Protein AF-A0A941EJA8-F1 (afdb_monomer_lite)

Sequence (94 aa):
MTQELPDSGTAGDEGYCEVLQGAEGPVYFLHQGLLFIVHDLLGRWAEIGEVHWLVSASVGRFGEPAVYRLRCVLPEPDNGPAAWTVRRAAPGQF

Organism: NCBI:txid2828514

Radius of gyration: 13.87 Å; chains: 1; bounding box: 37×28×36 Å

pLDDT: mean 78.64, std 16.0, range [38.31, 93.19]

Foldseek 3Di:
DDPDDPPPADAPDKDWKDWDDDPPDWIWIADPNFIKTFPDFPDWDDDVQKIKTWTFIARPPPGDTFIKIKMWRHDDPVGDDITIMIGTHDVPND

Secondary structure (DSSP, 8-state):
----------TT-EEEEEEEE-TTS-EEEEETTEEEEEEEEEEEEEETTEEEEEEEEEETTTSPPEEEEEEEEPPPTTS-SPEEEEEEPPTT--

Structure (mmCIF, N/CA/C/O backbone):
data_AF-A0A941EJA8-F1
#
_entry.id   AF-A0A941EJA8-F1
#
loop_
_atom_site.group_PDB
_atom_site.id
_atom_site.type_symbol
_atom_site.label_atom_id
_atom_site.label_alt_id
_atom_site.label_comp_id
_atom_site.label_asym_id
_atom_site.label_entity_id
_atom_site.label_seq_id
_atom_site.pdbx_PDB_ins_code
_atom_site.Cartn_x
_atom_site.Cartn_y
_atom_site.Cartn_z
_atom_site.occupancy
_atom_site.B_iso_or_equiv
_atom_site.auth_seq_id
_atom_site.auth_comp_id
_atom_site.auth_asym_id
_atom_site.auth_atom_id
_atom_site.pdbx_PDB_model_num
ATOM 1 N N . MET A 1 1 ? -19.867 -14.404 17.333 1.00 38.72 1 MET A N 1
ATOM 2 C CA . MET A 1 1 ? -18.642 -14.813 16.619 1.00 38.72 1 MET A CA 1
ATOM 3 C C . MET A 1 1 ? -17.925 -13.521 16.281 1.00 38.72 1 MET A C 1
ATOM 5 O O . MET A 1 1 ? -18.351 -12.823 15.373 1.00 38.72 1 MET A O 1
ATOM 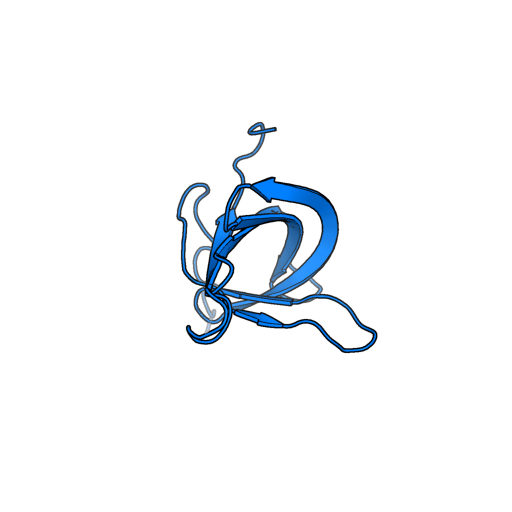9 N N . THR A 1 2 ? -16.995 -13.101 17.132 1.00 38.31 2 THR A N 1
ATOM 10 C CA . THR A 1 2 ? -16.318 -11.807 16.989 1.00 38.31 2 THR A CA 1
ATOM 11 C C . THR A 1 2 ? -15.089 -12.067 16.138 1.00 38.31 2 THR A C 1
ATOM 13 O O . THR A 1 2 ? -14.183 -12.759 16.583 1.00 38.31 2 THR A O 1
ATOM 16 N N . GLN A 1 3 ? -15.120 -11.638 14.879 1.00 41.69 3 GLN A N 1
ATOM 17 C CA . GLN A 1 3 ? -13.972 -11.754 13.989 1.00 41.69 3 GLN A CA 1
ATOM 18 C C . GLN A 1 3 ? -12.937 -10.728 14.454 1.00 41.69 3 GLN A C 1
ATOM 20 O O . GLN A 1 3 ? -13.126 -9.525 14.288 1.00 41.69 3 GLN A O 1
ATOM 25 N N . GLU A 1 4 ? -11.899 -11.212 15.126 1.00 39.88 4 GLU A N 1
ATOM 26 C CA . GLU A 1 4 ? -10.759 -10.421 15.574 1.00 39.88 4 GLU A CA 1
ATOM 27 C C . GLU A 1 4 ? -10.032 -9.935 14.314 1.00 39.88 4 GLU A C 1
ATOM 29 O O . GLU A 1 4 ? -9.540 -10.736 13.516 1.00 39.88 4 GLU A O 1
ATOM 34 N N . LEU A 1 5 ? -10.071 -8.624 14.061 1.00 52.41 5 LEU A N 1
ATOM 35 C CA . LEU A 1 5 ? -9.297 -8.016 12.983 1.00 52.41 5 LEU A CA 1
ATOM 36 C C . LEU A 1 5 ? -7.814 -8.316 13.253 1.00 52.41 5 LEU A C 1
ATOM 38 O O . LEU A 1 5 ? -7.381 -8.122 14.391 1.00 52.41 5 LEU A O 1
ATOM 42 N N . PRO A 1 6 ? -7.042 -8.789 12.259 1.00 44.84 6 PRO A N 1
ATOM 43 C CA . PRO A 1 6 ? -5.610 -8.984 12.439 1.00 44.84 6 PRO A CA 1
ATOM 44 C C . PRO A 1 6 ? -4.987 -7.669 12.913 1.00 44.84 6 PRO A C 1
ATOM 46 O O . PRO A 1 6 ? -5.319 -6.598 12.388 1.00 44.84 6 PRO A O 1
ATOM 49 N N . ASP A 1 7 ? -4.137 -7.773 13.940 1.00 48.22 7 ASP A N 1
ATOM 50 C CA . ASP A 1 7 ? -3.390 -6.663 14.531 1.00 48.22 7 ASP A CA 1
ATOM 51 C C . ASP A 1 7 ? -2.755 -5.876 13.386 1.00 48.22 7 ASP A C 1
ATOM 53 O O . ASP A 1 7 ? -1.893 -6.375 12.661 1.00 48.22 7 ASP A O 1
ATOM 57 N N . SER A 1 8 ? -3.325 -4.705 13.102 1.00 49.72 8 SER A N 1
ATOM 58 C CA . SER A 1 8 ? -3.049 -3.979 11.871 1.00 49.72 8 SER A CA 1
ATOM 59 C C . SER A 1 8 ? -1.677 -3.338 11.998 1.00 49.72 8 SER A C 1
ATOM 61 O O . SER A 1 8 ? -1.576 -2.181 12.392 1.00 49.72 8 SER A O 1
ATOM 63 N N . GLY A 1 9 ? -0.637 -4.116 11.694 1.00 50.69 9 GLY A N 1
ATOM 64 C CA . GLY A 1 9 ? 0.754 -3.705 11.563 1.00 50.69 9 GLY A CA 1
ATOM 65 C C . GLY A 1 9 ? 1.281 -2.945 12.775 1.00 50.69 9 GLY A C 1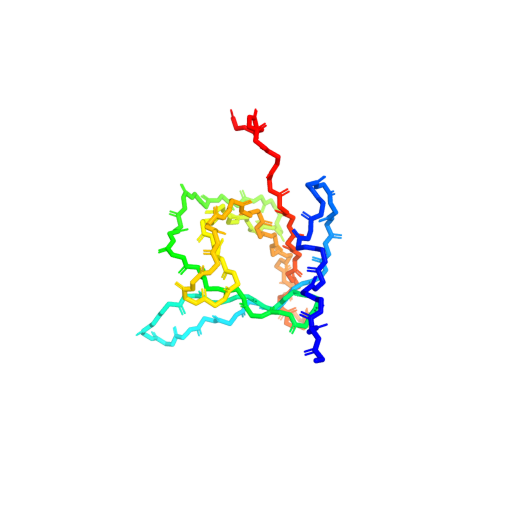
ATOM 66 O O . GLY A 1 9 ? 1.124 -1.721 12.880 1.00 50.69 9 GLY A O 1
ATOM 67 N N . THR A 1 10 ? 1.988 -3.649 13.654 1.00 54.41 10 THR A N 1
ATOM 68 C CA . THR A 1 10 ? 2.895 -3.017 14.614 1.00 54.41 10 THR A CA 1
ATOM 69 C C . THR A 1 10 ? 3.852 -2.110 13.829 1.00 54.41 10 THR A C 1
ATOM 71 O O . THR A 1 10 ? 4.398 -2.515 12.800 1.00 54.41 10 THR A O 1
ATOM 74 N N . ALA A 1 11 ? 4.008 -0.851 14.247 1.00 57.28 11 ALA A N 1
ATOM 75 C CA . ALA A 1 11 ? 4.904 0.083 13.571 1.00 57.28 11 ALA A CA 1
ATOM 76 C C . ALA A 1 11 ? 6.307 -0.538 13.439 1.00 57.28 11 ALA A C 1
ATOM 78 O O . ALA A 1 11 ? 6.904 -0.920 14.443 1.00 57.28 11 ALA A O 1
ATOM 79 N N . GLY A 1 12 ? 6.819 -0.637 12.209 1.00 60.03 12 GLY A N 1
ATOM 80 C CA . GLY A 1 12 ? 8.184 -1.100 11.945 1.00 60.03 12 GLY A CA 1
ATOM 81 C C . GLY A 1 12 ? 8.336 -2.357 11.087 1.00 60.03 12 GLY A C 1
ATOM 82 O O . GLY A 1 12 ? 9.437 -2.548 10.575 1.00 60.03 12 GLY A O 1
ATOM 83 N N . ASP A 1 13 ? 7.290 -3.155 10.853 1.00 69.62 13 ASP A N 1
ATOM 84 C CA . ASP A 1 13 ? 7.404 -4.321 9.960 1.00 69.62 13 ASP A CA 1
ATOM 85 C C . ASP A 1 13 ? 7.297 -3.885 8.485 1.00 69.62 13 ASP A C 1
ATOM 87 O O . ASP A 1 13 ? 6.330 -3.229 8.085 1.00 69.62 13 ASP A O 1
ATOM 91 N N . GLU A 1 14 ? 8.337 -4.160 7.689 1.00 84.88 14 GLU A N 1
ATOM 92 C CA . GLU A 1 14 ? 8.305 -3.980 6.233 1.00 84.88 14 GLU A CA 1
ATOM 93 C C . GLU A 1 14 ? 7.854 -5.294 5.595 1.00 84.88 14 GLU A C 1
ATOM 95 O O . GLU A 1 14 ? 8.479 -6.331 5.801 1.00 84.88 14 GLU A O 1
ATOM 100 N N . GLY A 1 15 ? 6.800 -5.246 4.782 1.00 87.56 15 GLY A N 1
ATOM 101 C CA . GLY A 1 15 ? 6.314 -6.425 4.075 1.00 87.56 15 GLY A CA 1
ATOM 102 C C . GLY A 1 15 ? 5.949 -6.136 2.631 1.00 87.56 15 GLY A C 1
ATOM 103 O O . GLY A 1 15 ? 5.779 -4.986 2.226 1.00 87.56 15 GLY A O 1
ATOM 104 N N . TYR A 1 16 ? 5.834 -7.202 1.844 1.00 90.50 16 TYR A N 1
ATOM 105 C CA . TYR A 1 16 ? 5.401 -7.104 0.455 1.00 90.50 16 TYR A CA 1
ATOM 106 C C . TYR A 1 16 ? 3.985 -6.519 0.368 1.00 90.50 16 TYR A C 1
ATOM 108 O O . TYR A 1 16 ? 3.127 -6.787 1.223 1.00 90.50 16 TYR A O 1
ATOM 116 N N . CYS A 1 17 ? 3.748 -5.717 -0.664 1.00 89.81 17 CYS A N 1
ATOM 117 C CA . CYS A 1 17 ? 2.418 -5.262 -1.023 1.00 89.81 17 CYS A CA 1
ATOM 118 C C . CYS A 1 17 ? 2.239 -5.200 -2.538 1.00 89.81 17 CYS A C 1
ATOM 120 O O . CYS A 1 17 ? 3.201 -5.140 -3.299 1.00 89.81 17 CYS A O 1
ATOM 122 N N . GLU A 1 18 ? 0.984 -5.179 -2.968 1.00 88.88 18 GLU A N 1
ATOM 123 C CA . GLU A 1 18 ? 0.620 -4.933 -4.361 1.00 88.88 18 GLU A CA 1
ATOM 124 C C . GLU A 1 18 ? -0.073 -3.579 -4.447 1.00 88.88 18 GLU A C 1
ATOM 126 O O . GLU A 1 18 ? -1.114 -3.381 -3.819 1.00 88.88 18 GLU A O 1
ATOM 131 N N . VAL A 1 19 ? 0.501 -2.638 -5.201 1.00 87.75 19 VAL A N 1
ATOM 132 C CA . VAL A 1 19 ? -0.113 -1.326 -5.441 1.00 87.75 19 VAL A CA 1
ATOM 133 C C . VAL A 1 19 ? -1.049 -1.425 -6.639 1.00 87.75 19 VAL A C 1
ATOM 135 O O . VAL A 1 19 ? -0.633 -1.738 -7.752 1.00 87.75 19 VAL A O 1
ATOM 138 N N . LEU A 1 20 ? -2.322 -1.128 -6.405 1.00 85.50 20 LEU A N 1
ATOM 139 C CA . LEU A 1 20 ? -3.375 -1.120 -7.409 1.00 85.50 20 LEU A CA 1
ATOM 140 C C . LEU A 1 20 ? -3.729 0.337 -7.711 1.00 85.50 20 LEU A C 1
ATOM 142 O O . LEU A 1 20 ? -4.335 1.027 -6.889 1.00 85.50 20 LEU A O 1
ATOM 146 N N . GLN A 1 21 ? -3.341 0.814 -8.890 1.00 81.19 21 GLN A N 1
ATOM 147 C CA . GLN A 1 21 ? -3.670 2.158 -9.354 1.00 81.19 21 GLN A CA 1
ATOM 148 C C . GLN A 1 21 ? -4.800 2.079 -10.385 1.00 81.19 21 GLN A C 1
ATOM 150 O O . GLN A 1 21 ? -4.641 1.480 -11.448 1.00 81.19 21 GLN A O 1
ATOM 155 N N . GLY A 1 22 ? -5.955 2.671 -10.069 1.00 63.53 22 GLY A N 1
ATOM 156 C CA . GLY A 1 22 ? -7.034 2.833 -11.043 1.00 63.53 22 GLY A CA 1
ATOM 157 C C . GLY A 1 22 ? -6.648 3.820 -12.151 1.00 63.53 22 GLY A C 1
ATOM 158 O O . GLY A 1 22 ? -5.867 4.740 -11.913 1.00 63.53 22 GLY A O 1
ATOM 159 N N . ALA A 1 23 ? -7.218 3.652 -13.350 1.00 61.88 23 ALA A N 1
ATOM 160 C CA . ALA A 1 23 ? -6.960 4.535 -14.495 1.00 61.88 23 ALA A CA 1
ATOM 161 C C . ALA A 1 23 ? -7.336 6.005 -14.216 1.00 61.88 23 ALA A C 1
ATOM 163 O O . ALA A 1 23 ? -6.624 6.909 -14.638 1.00 61.88 23 ALA A O 1
ATOM 164 N N . GLU A 1 24 ? -8.414 6.230 -13.459 1.00 58.06 24 GLU A N 1
ATOM 165 C CA . GLU A 1 24 ? -8.886 7.548 -13.011 1.00 58.06 24 GLU A CA 1
ATOM 166 C C . GLU A 1 24 ? -9.532 7.428 -11.619 1.00 58.06 24 GLU A C 1
ATOM 168 O O . GLU A 1 24 ? -10.726 7.660 -11.437 1.00 58.06 24 GLU A O 1
ATOM 173 N N . GLY A 1 25 ? -8.772 6.968 -10.621 1.00 67.62 25 GLY A N 1
ATOM 174 C CA . GLY A 1 25 ? -9.342 6.665 -9.308 1.00 67.62 25 GLY A CA 1
ATOM 175 C C . GLY A 1 25 ? -8.341 6.644 -8.154 1.00 67.62 25 GLY A C 1
ATOM 176 O O . GLY A 1 25 ? -7.144 6.847 -8.363 1.00 67.62 25 GLY A O 1
ATOM 177 N N . PRO A 1 26 ? -8.838 6.411 -6.927 1.00 76.06 26 PRO A N 1
ATOM 178 C CA . PRO A 1 26 ? -7.999 6.284 -5.740 1.00 76.06 26 PRO A CA 1
ATOM 179 C C . PRO A 1 26 ? -6.968 5.161 -5.901 1.00 76.06 26 PRO A C 1
ATOM 181 O O . PRO A 1 26 ? -7.210 4.149 -6.564 1.00 76.06 26 PRO A O 1
ATOM 184 N N . VAL A 1 27 ? -5.807 5.357 -5.279 1.00 88.25 27 VAL A N 1
ATOM 185 C CA . VAL A 1 27 ? -4.764 4.335 -5.183 1.00 88.25 27 VAL A CA 1
ATOM 186 C C . VAL A 1 27 ? -5.117 3.393 -4.037 1.00 88.25 27 VAL A C 1
ATOM 188 O O . VAL A 1 27 ? -5.571 3.823 -2.976 1.00 88.25 27 VAL A O 1
ATOM 191 N N . TYR A 1 28 ? -4.879 2.103 -4.233 1.00 90.25 28 TYR A N 1
ATOM 192 C CA . TYR A 1 28 ? -4.999 1.103 -3.183 1.00 90.25 28 TYR A CA 1
ATOM 193 C C . TYR A 1 28 ? -3.703 0.321 -3.055 1.00 90.25 28 TYR A C 1
ATOM 195 O O . TYR A 1 28 ? -2.926 0.231 -4.007 1.00 90.25 28 TYR A O 1
ATOM 203 N N . PHE A 1 29 ? -3.488 -0.298 -1.901 1.00 91.81 29 PHE A N 1
ATOM 204 C CA . PHE A 1 29 ? -2.497 -1.359 -1.798 1.00 91.81 29 PHE A CA 1
ATOM 205 C C . PHE A 1 29 ? -3.020 -2.539 -0.984 1.00 91.81 29 PHE A C 1
ATOM 207 O O . PHE A 1 29 ? -3.781 -2.369 -0.032 1.00 91.81 29 PHE A O 1
ATOM 214 N N . LEU A 1 30 ? -2.618 -3.743 -1.381 1.00 90.62 30 LEU A N 1
ATOM 215 C CA . LEU A 1 30 ? -2.897 -4.978 -0.659 1.00 90.62 30 LEU A CA 1
ATOM 216 C C . LEU A 1 30 ? -1.697 -5.333 0.205 1.00 90.62 30 LEU A C 1
ATOM 218 O O . LEU A 1 30 ? -0.587 -5.454 -0.303 1.00 90.62 30 LEU A O 1
ATOM 222 N N . HIS A 1 31 ? -1.917 -5.524 1.499 1.00 89.38 31 HIS A N 1
ATOM 223 C CA . HIS A 1 31 ? -0.875 -5.949 2.425 1.00 89.38 31 HIS A CA 1
ATOM 224 C C . HIS A 1 31 ? -1.455 -6.924 3.446 1.00 89.38 31 HIS A C 1
ATOM 226 O O . HIS A 1 31 ? -2.492 -6.646 4.042 1.00 89.38 31 HIS A O 1
ATOM 232 N N . GLN A 1 32 ? -0.812 -8.087 3.608 1.00 87.69 32 GLN A N 1
ATOM 233 C CA . GLN A 1 32 ? -1.255 -9.163 4.511 1.00 87.69 32 GLN A CA 1
ATOM 234 C C . GLN A 1 32 ? -2.736 -9.571 4.319 1.00 87.69 32 GLN A C 1
ATOM 236 O O . GLN A 1 32 ? -3.437 -9.903 5.270 1.00 87.69 32 GLN A O 1
ATOM 241 N N . GLY A 1 33 ? -3.234 -9.534 3.077 1.00 86.62 33 GLY A N 1
ATOM 242 C CA . GLY A 1 33 ? -4.629 -9.867 2.754 1.00 86.62 33 GLY A CA 1
ATOM 243 C C . GLY A 1 33 ? -5.652 -8.765 3.060 1.00 86.62 33 GLY A C 1
ATOM 244 O O . GLY A 1 33 ? -6.846 -8.981 2.862 1.00 86.62 33 GLY A O 1
ATOM 245 N N . LEU A 1 34 ? -5.214 -7.584 3.505 1.00 88.88 34 LEU A N 1
ATOM 246 C CA . LEU A 1 34 ? -6.064 -6.417 3.730 1.00 88.88 34 LEU A CA 1
ATOM 247 C C . LEU A 1 34 ? -5.916 -5.405 2.591 1.00 88.88 34 LEU A C 1
ATOM 249 O O . LEU A 1 34 ? -4.808 -5.134 2.127 1.00 88.88 34 LEU A O 1
ATOM 253 N N . LEU A 1 35 ? -7.040 -4.815 2.175 1.00 89.94 35 LEU A N 1
ATOM 254 C CA . LEU A 1 35 ? -7.077 -3.722 1.206 1.00 89.94 35 LEU A CA 1
ATOM 255 C C . LEU A 1 35 ? -7.019 -2.374 1.926 1.00 89.94 35 LEU A C 1
ATOM 257 O O . LEU A 1 35 ? -7.936 -2.012 2.673 1.00 89.94 35 LEU A O 1
ATOM 261 N N . PHE A 1 36 ? -5.968 -1.616 1.645 1.00 91.56 36 PHE A N 1
ATOM 262 C CA . PHE A 1 36 ? -5.786 -0.260 2.133 1.00 91.56 36 PHE A CA 1
ATOM 263 C C . PHE A 1 36 ? -6.191 0.745 1.062 1.00 91.56 36 PHE A C 1
ATOM 265 O O . PHE A 1 36 ? -5.753 0.658 -0.086 1.00 91.56 36 PHE A O 1
ATOM 272 N N . ILE A 1 37 ? -7.026 1.704 1.450 1.00 91.44 37 ILE A N 1
ATOM 273 C CA . ILE A 1 37 ? -7.421 2.838 0.618 1.00 91.44 37 ILE A CA 1
ATOM 274 C C . ILE A 1 37 ? -6.449 3.974 0.900 1.00 91.44 37 ILE A C 1
ATOM 276 O O . ILE A 1 37 ? -6.353 4.411 2.047 1.00 91.44 37 ILE A O 1
ATOM 280 N N . VAL A 1 38 ? -5.737 4.444 -0.125 1.00 91.88 38 VAL A N 1
ATOM 281 C CA . VAL A 1 38 ? -4.922 5.657 -0.023 1.00 91.88 38 VAL A CA 1
ATOM 282 C C . VAL A 1 38 ? -5.844 6.865 -0.122 1.00 91.88 38 VAL A C 1
ATOM 284 O O . VAL A 1 38 ? -6.549 7.037 -1.117 1.00 91.88 38 VAL A O 1
ATOM 287 N N . HIS A 1 39 ? -5.819 7.698 0.913 1.00 90.56 39 HIS A N 1
ATOM 288 C CA . HIS A 1 39 ? -6.561 8.956 0.969 1.00 90.56 39 HIS A CA 1
ATOM 289 C C . HIS A 1 39 ? -5.736 10.095 0.380 1.00 90.56 39 HIS A C 1
ATOM 291 O O . HIS A 1 39 ? -6.228 10.836 -0.464 1.00 90.56 39 HIS A O 1
ATOM 297 N N . ASP A 1 40 ? -4.460 10.173 0.768 1.00 90.06 40 ASP A N 1
ATOM 298 C CA . ASP A 1 40 ? -3.570 11.273 0.398 1.00 90.06 40 ASP A CA 1
ATOM 299 C C . ASP A 1 40 ? -2.162 10.772 0.069 1.00 90.06 40 ASP A C 1
ATOM 301 O O . ASP A 1 40 ? -1.598 9.939 0.786 1.00 90.06 40 ASP A O 1
ATOM 305 N N . LEU A 1 41 ? -1.563 11.340 -0.981 1.00 90.38 41 LEU A N 1
ATOM 306 C CA . LEU A 1 41 ? -0.129 11.239 -1.252 1.00 90.38 41 LEU A CA 1
ATOM 307 C C . LEU A 1 41 ? 0.576 12.414 -0.566 1.00 90.38 41 LEU A C 1
ATOM 309 O O . LEU A 1 41 ? 0.542 13.542 -1.049 1.00 90.38 41 LEU A O 1
ATOM 313 N N . LEU A 1 42 ? 1.216 12.135 0.565 1.00 91.19 42 LEU A N 1
ATOM 314 C CA . LEU A 1 42 ? 1.898 13.127 1.398 1.00 91.19 42 LEU A CA 1
ATOM 315 C C . LEU A 1 42 ? 3.273 13.508 0.839 1.00 91.19 42 LEU A C 1
ATOM 317 O O . LEU A 1 42 ? 3.767 14.604 1.084 1.00 91.19 42 LEU A O 1
ATOM 321 N N . GLY A 1 43 ? 3.902 12.603 0.088 1.00 90.50 43 GLY A N 1
ATOM 322 C CA . GLY A 1 43 ? 5.196 12.854 -0.528 1.00 90.50 43 GLY A CA 1
ATOM 323 C C . GLY A 1 43 ? 5.615 11.756 -1.492 1.00 90.50 43 GLY A C 1
ATOM 324 O O . GLY A 1 43 ? 5.185 10.608 -1.387 1.00 90.50 43 GLY A O 1
ATOM 325 N N . ARG A 1 44 ? 6.484 12.119 -2.435 1.00 92.25 44 ARG A N 1
ATOM 326 C CA . ARG A 1 44 ? 7.102 11.194 -3.383 1.00 92.25 44 ARG A CA 1
ATOM 327 C C . ARG A 1 44 ? 8.546 11.605 -3.626 1.00 92.25 44 ARG A C 1
ATOM 329 O O . ARG A 1 44 ? 8.805 12.763 -3.938 1.00 92.25 44 ARG A O 1
ATOM 336 N N . TRP A 1 45 ? 9.460 10.647 -3.547 1.00 93.19 45 TRP A N 1
ATOM 337 C CA . TRP A 1 45 ? 10.855 10.831 -3.937 1.00 93.19 45 TRP A CA 1
ATOM 338 C C . TRP A 1 45 ? 11.362 9.605 -4.693 1.00 93.19 45 TRP A C 1
ATOM 340 O O . TRP A 1 45 ? 10.740 8.541 -4.673 1.00 93.19 45 TRP A O 1
ATOM 350 N N . ALA A 1 46 ? 12.460 9.786 -5.417 1.00 90.00 46 ALA A N 1
ATOM 351 C CA . ALA A 1 46 ? 13.120 8.728 -6.160 1.00 90.00 46 ALA A CA 1
ATOM 352 C C . ALA A 1 46 ? 14.583 8.647 -5.731 1.00 90.00 46 ALA A C 1
ATOM 354 O O . ALA A 1 46 ? 15.232 9.672 -5.517 1.00 90.00 46 ALA A O 1
ATOM 355 N N . GLU A 1 47 ? 15.073 7.423 -5.632 1.00 89.06 47 GLU A N 1
ATOM 356 C CA . GLU A 1 47 ? 16.475 7.077 -5.440 1.00 89.06 47 GLU A CA 1
ATOM 357 C C . GLU A 1 47 ? 16.923 6.249 -6.655 1.00 89.06 47 GLU A C 1
ATOM 359 O O . GLU A 1 47 ? 16.125 5.926 -7.541 1.00 89.06 47 GLU A O 1
ATOM 364 N N . ILE A 1 48 ? 18.216 5.947 -6.769 1.00 87.81 48 ILE A N 1
ATOM 365 C CA . ILE A 1 48 ? 18.718 5.192 -7.924 1.00 87.81 48 ILE A CA 1
ATOM 366 C C . ILE A 1 48 ? 18.097 3.788 -7.904 1.00 87.81 48 ILE A C 1
ATOM 368 O O . ILE A 1 48 ? 18.432 2.976 -7.049 1.00 87.81 48 ILE A O 1
ATOM 372 N N . GLY A 1 49 ? 17.200 3.514 -8.855 1.00 86.69 49 GLY A N 1
ATOM 373 C CA . GLY A 1 49 ? 16.502 2.230 -8.973 1.00 86.69 49 GLY A CA 1
ATOM 374 C C . GLY A 1 49 ? 15.285 2.064 -8.057 1.00 86.69 49 GLY A C 1
ATOM 375 O O . GLY A 1 49 ? 14.646 1.018 -8.102 1.00 86.69 49 GLY A O 1
ATOM 376 N N . GLU A 1 50 ? 14.918 3.076 -7.265 1.00 89.69 50 GLU A N 1
ATOM 377 C CA . GLU A 1 50 ? 13.801 2.985 -6.319 1.00 89.69 50 GLU A CA 1
ATOM 378 C C . GLU A 1 50 ? 12.903 4.231 -6.361 1.00 89.69 50 GLU A C 1
ATOM 380 O O . GLU A 1 50 ? 13.345 5.357 -6.593 1.00 89.69 50 GLU A O 1
ATOM 385 N N . VAL A 1 51 ? 11.609 4.044 -6.111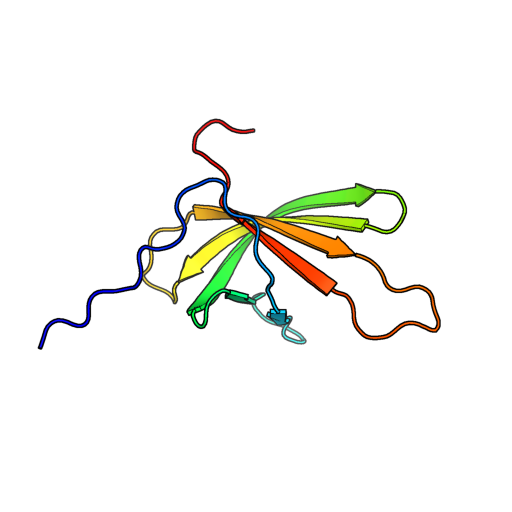 1.00 90.56 51 VAL A N 1
ATOM 386 C CA . VAL A 1 51 ? 10.643 5.132 -5.921 1.00 90.56 51 VAL A CA 1
ATOM 387 C C . VAL A 1 51 ? 9.919 4.917 -4.606 1.00 90.56 51 VAL A C 1
ATOM 389 O O . VAL A 1 51 ? 9.423 3.830 -4.327 1.00 90.56 51 VAL A O 1
ATOM 392 N N . HIS A 1 52 ? 9.803 5.976 -3.816 1.00 92.25 52 HIS A N 1
ATOM 393 C CA . HIS A 1 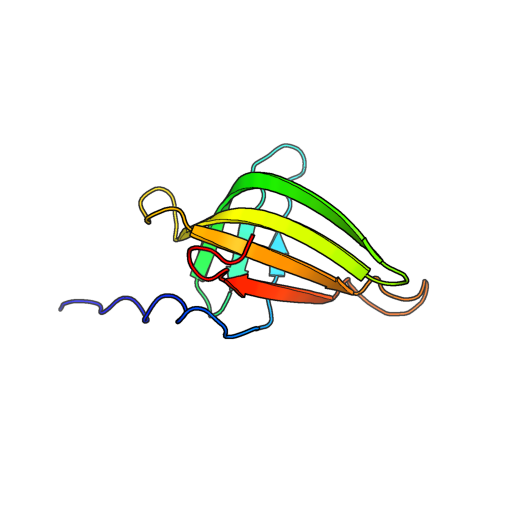52 ? 9.165 5.932 -2.512 1.00 92.25 52 HIS A CA 1
ATOM 394 C C . HIS A 1 52 ? 7.988 6.886 -2.449 1.00 92.25 52 HIS A C 1
ATOM 396 O O . HIS A 1 52 ? 8.090 8.048 -2.854 1.00 92.25 52 HIS A O 1
ATOM 402 N N . TRP A 1 53 ? 6.865 6.394 -1.937 1.00 92.69 53 TRP A N 1
ATOM 403 C CA . TRP A 1 53 ? 5.661 7.176 -1.694 1.00 92.69 53 TRP A CA 1
ATOM 404 C C . TRP A 1 53 ? 5.368 7.184 -0.202 1.00 92.69 53 TRP A C 1
ATOM 406 O O . TRP A 1 53 ? 5.402 6.145 0.456 1.00 92.69 53 TRP A O 1
ATOM 416 N N . LEU A 1 54 ? 5.047 8.360 0.320 1.00 92.88 54 LEU A N 1
ATOM 417 C CA . LEU A 1 54 ? 4.490 8.523 1.648 1.00 92.88 54 LEU A CA 1
ATOM 418 C C . LEU A 1 54 ? 2.996 8.780 1.506 1.00 92.88 54 LEU A C 1
ATOM 420 O O . LEU A 1 54 ? 2.601 9.749 0.862 1.00 92.88 54 LEU A O 1
ATOM 424 N N . VAL A 1 55 ? 2.174 7.910 2.082 1.00 92.44 55 VAL A N 1
ATOM 425 C CA . VAL A 1 55 ? 0.721 7.940 1.897 1.00 92.44 55 VAL A CA 1
ATOM 426 C C . VAL A 1 55 ? -0.015 7.890 3.226 1.00 92.44 55 VAL A C 1
ATOM 428 O O . VAL A 1 55 ? 0.401 7.186 4.143 1.00 92.44 55 VAL A O 1
ATOM 431 N N . SER A 1 56 ? -1.130 8.609 3.316 1.00 92.12 56 SER A N 1
ATOM 432 C CA . SER A 1 56 ? -2.157 8.379 4.333 1.00 92.12 56 SER A CA 1
ATOM 433 C C . SER A 1 56 ? -3.102 7.300 3.816 1.00 92.12 56 SER A C 1
ATOM 435 O O . SER A 1 56 ? -3.653 7.446 2.724 1.00 92.12 56 SER A O 1
ATOM 437 N N . ALA A 1 57 ? -3.281 6.214 4.564 1.00 92.06 57 ALA A N 1
ATOM 438 C CA . ALA A 1 57 ? -4.163 5.126 4.163 1.00 92.06 57 ALA A CA 1
ATOM 439 C C . ALA A 1 57 ? -4.868 4.474 5.353 1.00 92.06 57 ALA A C 1
ATOM 441 O O . ALA A 1 57 ? -4.383 4.519 6.484 1.00 92.06 57 ALA A O 1
ATOM 442 N N . SER A 1 58 ? -6.000 3.823 5.099 1.00 91.19 58 SER A N 1
ATOM 443 C CA . SER A 1 58 ? -6.669 2.981 6.094 1.00 91.19 58 SER A CA 1
ATOM 444 C C . SER A 1 58 ? -7.265 1.719 5.485 1.00 91.19 58 SER A C 1
ATOM 446 O O . SER A 1 58 ? -7.466 1.626 4.274 1.00 91.19 58 SER A O 1
ATOM 448 N N . VAL A 1 59 ? -7.521 0.722 6.337 1.00 89.38 59 VAL A N 1
ATOM 449 C CA . VAL A 1 59 ? -8.210 -0.510 5.936 1.00 89.38 59 VAL A CA 1
ATOM 450 C C . VAL A 1 59 ? -9.677 -0.177 5.660 1.00 89.38 59 VAL A C 1
ATOM 452 O O . VAL A 1 59 ? -10.431 0.190 6.566 1.00 89.38 59 VAL A O 1
ATOM 455 N N . GLY A 1 60 ? -10.087 -0.292 4.397 1.00 77.69 60 GLY A N 1
ATOM 456 C CA . GLY A 1 60 ? -11.418 0.128 3.954 1.00 77.69 60 GLY A CA 1
ATOM 457 C C . GLY A 1 60 ? -11.703 1.625 4.174 1.00 77.69 60 GLY A C 1
ATOM 458 O O . GLY A 1 60 ? -10.807 2.430 4.398 1.00 77.69 60 GLY A O 1
ATOM 459 N N . ARG A 1 61 ? -12.980 2.028 4.092 1.00 70.38 61 ARG A N 1
ATOM 460 C CA . ARG A 1 61 ? -13.392 3.447 4.203 1.00 70.38 61 ARG A CA 1
ATOM 461 C C . ARG A 1 61 ? -13.538 3.946 5.649 1.00 70.38 61 ARG A C 1
ATOM 463 O O . ARG A 1 61 ? -13.716 5.139 5.864 1.00 70.38 61 ARG A O 1
ATOM 470 N N . PHE A 1 62 ? -13.502 3.041 6.625 1.00 70.62 62 PHE A N 1
ATOM 471 C CA . PHE A 1 62 ? -13.853 3.327 8.022 1.00 70.62 62 PHE A CA 1
ATOM 472 C C . PHE A 1 62 ? -12.709 3.085 9.011 1.00 70.62 62 PHE A C 1
ATOM 474 O O . PHE A 1 62 ? -12.870 3.380 10.191 1.00 70.62 62 PHE A O 1
ATOM 481 N N . GLY A 1 63 ? -11.578 2.532 8.561 1.00 75.62 63 GLY A N 1
ATOM 482 C CA . GLY A 1 63 ? -10.408 2.365 9.417 1.00 75.62 63 GLY A CA 1
ATOM 483 C C . GLY A 1 63 ? -9.760 3.707 9.756 1.00 75.62 63 GLY A C 1
ATOM 484 O O . GLY A 1 63 ? -9.836 4.652 8.965 1.00 75.62 63 GLY A O 1
ATOM 485 N N . GLU A 1 64 ? -9.084 3.776 10.904 1.00 86.12 64 GLU A N 1
ATOM 486 C CA . GLU A 1 64 ? -8.292 4.951 11.265 1.00 86.12 64 GLU A CA 1
ATOM 487 C C . GLU A 1 64 ? -7.142 5.152 10.262 1.00 86.12 64 GLU A C 1
ATOM 489 O O . GLU A 1 64 ? -6.403 4.200 9.977 1.00 86.12 64 GLU A O 1
ATOM 494 N N . PRO A 1 65 ? -6.987 6.362 9.693 1.00 89.31 65 PRO A N 1
ATOM 495 C CA . PRO A 1 65 ? -5.891 6.655 8.786 1.00 89.31 65 PRO A CA 1
ATOM 496 C C . PRO A 1 65 ? -4.555 6.591 9.523 1.00 89.31 65 PRO A C 1
ATOM 498 O O . PRO A 1 65 ? -4.378 7.144 10.607 1.00 89.31 65 PRO A O 1
ATOM 501 N N . ALA A 1 66 ? -3.592 5.928 8.896 1.00 90.06 66 ALA A N 1
ATOM 502 C CA . ALA A 1 66 ? -2.206 5.902 9.322 1.00 90.06 66 ALA A CA 1
ATOM 503 C C . ALA A 1 66 ? -1.296 6.214 8.137 1.00 90.06 66 ALA A C 1
ATOM 505 O O . ALA A 1 66 ? -1.687 6.091 6.974 1.00 90.06 66 ALA A O 1
ATOM 506 N N . VAL A 1 67 ? -0.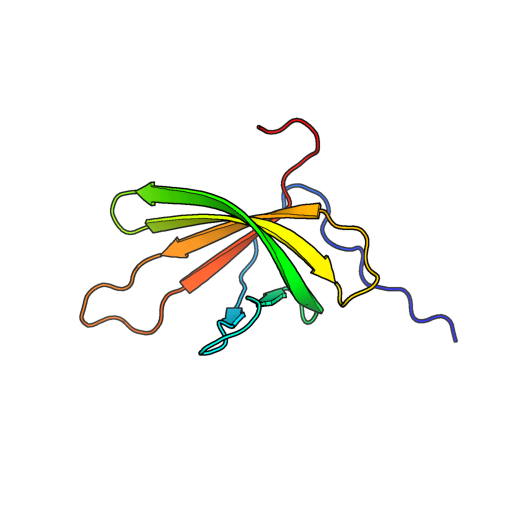068 6.621 8.441 1.00 91.69 67 VAL A N 1
ATOM 507 C CA . VAL A 1 67 ? 0.915 6.931 7.409 1.00 91.69 67 VAL A CA 1
ATOM 508 C C . VAL A 1 67 ? 1.739 5.692 7.075 1.00 91.69 67 VAL A C 1
ATOM 510 O O . VAL A 1 67 ? 2.226 4.992 7.966 1.00 91.69 67 VAL A O 1
ATOM 513 N N . TYR A 1 68 ? 1.923 5.444 5.783 1.00 91.62 68 TYR A N 1
ATOM 514 C CA . TYR A 1 68 ? 2.697 4.333 5.247 1.00 91.62 68 TYR A CA 1
ATOM 515 C C . TYR A 1 68 ? 3.753 4.839 4.273 1.00 91.62 68 TYR A C 1
ATOM 517 O O . TYR A 1 68 ? 3.500 5.744 3.478 1.00 91.62 68 TYR A O 1
ATOM 525 N N . ARG A 1 69 ? 4.929 4.210 4.304 1.00 92.69 69 ARG A N 1
ATOM 526 C CA . ARG A 1 69 ? 5.921 4.307 3.237 1.00 92.69 69 ARG A CA 1
ATOM 527 C C . ARG A 1 69 ? 5.738 3.121 2.300 1.00 92.69 69 ARG A C 1
ATOM 529 O O . ARG A 1 69 ? 5.946 1.987 2.723 1.00 92.69 69 ARG A O 1
ATOM 536 N N . LEU A 1 70 ? 5.411 3.394 1.045 1.00 92.31 70 LEU A N 1
ATOM 537 C CA . LEU A 1 70 ? 5.484 2.432 -0.048 1.00 92.31 70 LEU A CA 1
ATOM 538 C C . LEU A 1 70 ? 6.833 2.602 -0.745 1.00 92.31 70 LEU A C 1
ATOM 540 O O . LEU A 1 70 ? 7.220 3.726 -1.060 1.00 92.31 70 LEU A O 1
ATOM 544 N N . ARG A 1 71 ? 7.557 1.512 -0.970 1.00 92.31 71 ARG A N 1
ATOM 545 C CA . ARG A 1 71 ? 8.807 1.484 -1.733 1.00 92.31 71 ARG A CA 1
ATOM 546 C C . ARG A 1 71 ? 8.612 0.589 -2.940 1.00 92.31 71 ARG A C 1
ATOM 548 O O . ARG A 1 71 ? 8.200 -0.549 -2.785 1.00 92.31 71 ARG A O 1
ATOM 555 N N . CYS A 1 72 ? 8.939 1.104 -4.110 1.00 90.50 72 CYS A N 1
ATOM 556 C CA . CYS A 1 72 ? 8.947 0.394 -5.374 1.00 90.50 72 CYS A CA 1
ATOM 557 C C . CYS A 1 72 ? 10.387 0.232 -5.834 1.00 90.50 72 CYS A C 1
ATOM 559 O O . CYS A 1 72 ? 11.071 1.238 -6.024 1.00 90.50 72 CYS A O 1
ATOM 561 N N . VAL A 1 73 ? 10.829 -1.002 -6.045 1.00 87.19 73 VAL A N 1
ATOM 562 C CA . VAL A 1 73 ? 12.069 -1.269 -6.777 1.00 87.19 73 VAL A CA 1
ATOM 563 C C . VAL A 1 73 ? 11.721 -1.294 -8.259 1.00 87.19 73 VAL A C 1
ATOM 565 O O . VAL A 1 73 ? 10.895 -2.102 -8.697 1.00 87.19 73 VAL A O 1
ATOM 568 N N . LEU A 1 74 ? 12.305 -0.366 -9.019 1.00 78.69 74 LEU A N 1
ATOM 569 C CA . LEU A 1 74 ? 12.075 -0.273 -10.453 1.00 78.69 74 LEU A CA 1
ATOM 570 C C . LEU A 1 74 ? 12.756 -1.462 -11.135 1.00 78.69 74 LEU A C 1
ATOM 572 O O . LEU A 1 74 ? 13.950 -1.681 -10.915 1.00 78.69 74 LEU A O 1
ATOM 576 N N . PRO A 1 75 ? 12.027 -2.226 -11.959 1.00 69.31 75 PRO A N 1
ATOM 577 C CA . PRO A 1 75 ? 12.635 -3.311 -12.698 1.00 69.31 75 PRO A CA 1
ATOM 578 C C . PRO A 1 75 ? 13.629 -2.740 -13.713 1.00 69.31 75 PRO A C 1
ATOM 580 O O . PRO A 1 75 ? 13.396 -1.690 -14.322 1.00 69.31 75 PRO A O 1
ATOM 583 N N . GLU A 1 76 ? 14.736 -3.450 -13.920 1.00 69.62 76 GLU A N 1
ATOM 584 C CA . GLU A 1 76 ? 15.537 -3.274 -15.131 1.00 69.62 76 GLU A CA 1
ATOM 585 C C . GLU A 1 76 ? 14.632 -3.502 -16.359 1.00 69.62 76 GLU A C 1
ATOM 587 O O . GLU A 1 76 ? 13.655 -4.246 -16.255 1.00 69.62 76 GLU A O 1
ATOM 592 N N . PRO A 1 77 ? 14.909 -2.885 -17.522 1.00 62.94 77 PRO A N 1
ATOM 593 C CA . PRO A 1 77 ? 14.000 -2.894 -18.677 1.00 62.94 77 PRO A CA 1
ATOM 594 C C . PRO A 1 77 ? 13.550 -4.287 -19.169 1.00 62.94 77 PRO A C 1
ATOM 596 O O . PRO A 1 77 ? 12.547 -4.372 -19.872 1.00 62.94 77 PRO A O 1
ATOM 599 N N . ASP A 1 78 ? 14.235 -5.362 -18.767 1.00 60.59 78 ASP A N 1
ATOM 600 C CA . ASP A 1 78 ? 13.930 -6.762 -19.101 1.00 60.59 78 ASP A CA 1
ATOM 601 C C . ASP A 1 78 ? 13.342 -7.590 -17.931 1.00 60.59 78 ASP A C 1
ATOM 603 O O . ASP A 1 78 ? 13.052 -8.774 -18.096 1.00 60.59 78 ASP A O 1
ATOM 607 N N . ASN A 1 79 ? 13.165 -7.016 -16.734 1.00 54.00 79 ASN A N 1
ATOM 608 C CA . ASN A 1 79 ? 13.054 -7.797 -15.498 1.00 54.00 79 ASN A CA 1
ATOM 609 C C . ASN A 1 79 ? 11.727 -7.592 -14.741 1.00 54.00 79 ASN A C 1
ATOM 611 O O . ASN A 1 79 ? 11.700 -7.029 -13.655 1.00 54.00 79 ASN A O 1
ATOM 615 N N . GLY A 1 80 ? 10.622 -8.105 -15.291 1.00 59.56 80 GLY A N 1
ATOM 616 C CA . GLY A 1 80 ? 9.372 -8.341 -14.547 1.00 59.56 80 GLY A CA 1
ATOM 617 C C . GLY A 1 80 ? 8.618 -7.097 -14.030 1.00 59.56 80 GLY A C 1
ATOM 618 O O . GLY A 1 80 ? 8.978 -5.960 -14.330 1.00 59.56 80 GLY A O 1
ATOM 619 N N . PRO A 1 81 ? 7.499 -7.290 -13.301 1.00 66.44 81 PRO A N 1
ATOM 620 C CA . PRO A 1 81 ? 6.725 -6.187 -12.738 1.00 66.44 81 PRO A CA 1
ATOM 621 C C . PRO A 1 81 ? 7.449 -5.528 -11.554 1.00 66.44 81 PRO A C 1
ATOM 623 O O . PRO A 1 81 ? 8.193 -6.174 -10.820 1.00 66.44 81 PRO A O 1
ATOM 626 N N . ALA A 1 82 ? 7.168 -4.243 -11.337 1.00 73.50 82 ALA A N 1
ATOM 627 C CA . ALA A 1 82 ? 7.645 -3.484 -10.184 1.00 73.50 82 ALA A CA 1
ATOM 628 C C . ALA A 1 82 ? 7.311 -4.169 -8.845 1.00 73.50 82 ALA A C 1
ATOM 630 O O . ALA A 1 82 ? 6.151 -4.495 -8.579 1.00 73.50 82 ALA A O 1
ATOM 631 N N . ALA A 1 83 ? 8.320 -4.346 -7.988 1.00 85.25 83 ALA A N 1
ATOM 632 C CA . ALA A 1 83 ? 8.159 -4.953 -6.669 1.00 85.25 83 ALA A CA 1
ATOM 633 C C . ALA A 1 83 ? 7.919 -3.873 -5.609 1.00 85.25 83 ALA A C 1
ATOM 635 O O . ALA A 1 83 ? 8.755 -2.983 -5.433 1.00 85.25 83 ALA A O 1
ATOM 636 N N . TRP A 1 84 ? 6.796 -3.971 -4.892 1.00 91.38 84 TRP A N 1
ATOM 637 C CA . TRP A 1 84 ? 6.418 -3.010 -3.862 1.00 91.38 84 TRP A CA 1
ATOM 638 C C . TRP A 1 84 ? 6.540 -3.595 -2.451 1.00 91.38 84 TRP A C 1
ATOM 640 O O . TRP A 1 84 ? 6.116 -4.718 -2.174 1.00 91.38 84 TRP A O 1
ATOM 650 N N . THR A 1 85 ? 7.105 -2.811 -1.537 1.00 92.44 85 THR A N 1
ATOM 651 C CA . THR A 1 85 ? 7.042 -3.053 -0.095 1.00 92.44 85 THR A CA 1
ATOM 652 C C . THR A 1 85 ? 6.315 -1.912 0.595 1.00 92.44 85 THR A C 1
ATOM 654 O O . THR A 1 85 ? 6.351 -0.762 0.154 1.00 92.44 85 THR A O 1
ATOM 657 N N . VAL A 1 86 ? 5.655 -2.219 1.704 1.00 92.44 86 VAL A N 1
ATOM 658 C CA . VAL A 1 86 ? 5.005 -1.245 2.572 1.00 92.44 86 VAL A CA 1
ATOM 659 C C . VAL A 1 86 ? 5.566 -1.353 3.974 1.00 92.44 86 VAL A C 1
ATOM 661 O O . VAL A 1 86 ? 5.833 -2.442 4.476 1.00 92.44 86 VAL A O 1
ATOM 664 N N . ARG A 1 87 ? 5.710 -0.200 4.619 1.00 91.88 87 ARG A N 1
ATOM 665 C CA . ARG A 1 87 ? 6.013 -0.097 6.040 1.00 91.88 87 ARG A CA 1
ATOM 666 C C . ARG A 1 87 ? 5.144 0.982 6.663 1.00 91.88 87 ARG A C 1
ATOM 668 O O . ARG A 1 87 ? 5.109 2.108 6.164 1.00 91.88 87 ARG A O 1
ATOM 675 N N . ARG A 1 88 ? 4.480 0.671 7.774 1.00 89.44 88 ARG A N 1
ATOM 676 C CA . ARG A 1 88 ? 3.768 1.677 8.574 1.00 89.44 88 ARG A CA 1
ATOM 677 C C . ARG A 1 88 ? 4.778 2.590 9.270 1.00 89.44 88 ARG A C 1
ATOM 679 O O . ARG A 1 88 ? 5.726 2.102 9.884 1.00 89.44 88 ARG A O 1
ATOM 686 N N . ALA A 1 89 ? 4.595 3.902 9.168 1.00 84.62 89 ALA A N 1
ATOM 687 C CA . ALA A 1 89 ? 5.432 4.857 9.882 1.00 84.62 89 ALA A CA 1
ATOM 688 C C . ALA A 1 89 ? 5.051 4.897 11.367 1.00 84.62 89 ALA A C 1
ATOM 690 O O . ALA A 1 89 ? 3.865 4.882 11.708 1.00 84.62 89 ALA A O 1
ATOM 691 N N . ALA A 1 90 ? 6.048 4.963 12.250 1.00 76.12 90 ALA A N 1
ATOM 692 C CA . ALA A 1 90 ? 5.789 5.210 13.660 1.00 76.12 90 ALA A CA 1
ATOM 693 C C . ALA A 1 90 ? 5.354 6.675 13.873 1.00 76.12 90 ALA A C 1
ATOM 695 O O . ALA A 1 90 ? 5.821 7.569 13.156 1.00 76.12 90 ALA A O 1
ATOM 696 N N . PRO A 1 91 ? 4.484 6.956 14.860 1.00 62.97 91 PRO A N 1
ATOM 697 C CA . PRO A 1 91 ? 4.194 8.331 15.244 1.00 62.97 91 PRO A CA 1
ATOM 698 C C . PRO A 1 91 ? 5.496 9.056 15.631 1.00 62.97 91 PRO A C 1
ATOM 700 O O . PRO A 1 91 ? 6.240 8.581 16.485 1.00 62.97 91 PRO A O 1
ATOM 703 N N . GLY A 1 92 ? 5.773 10.194 14.981 1.00 61.16 92 GLY A N 1
ATOM 704 C CA . GLY A 1 92 ? 6.973 11.013 15.214 1.00 61.16 92 GLY A CA 1
ATOM 705 C C . GLY A 1 92 ? 8.197 10.691 14.343 1.00 61.16 92 GLY A C 1
ATOM 706 O O . GLY A 1 92 ? 9.272 11.211 14.616 1.00 61.16 92 GLY A O 1
ATOM 707 N N . GLN A 1 93 ? 8.065 9.850 13.312 1.00 62.53 93 GLN A N 1
ATOM 708 C CA . GLN A 1 93 ? 9.184 9.422 12.458 1.00 62.53 93 GLN A CA 1
ATOM 709 C C . GLN A 1 93 ? 9.368 10.262 11.170 1.00 62.53 93 GLN A C 1
ATOM 711 O O . GLN A 1 93 ? 9.820 9.727 10.156 1.00 62.53 93 GLN A O 1
ATOM 716 N N . PHE A 1 94 ? 9.019 11.553 11.196 1.00 55.19 94 PHE A N 1
ATOM 717 C CA . PHE A 1 94 ? 9.120 12.467 10.048 1.00 55.19 94 PHE A CA 1
ATOM 718 C C . PHE A 1 94 ? 9.972 13.688 10.367 1.00 55.19 94 PHE A C 1
ATOM 720 O O . PHE A 1 94 ? 9.775 14.254 11.465 1.00 55.19 94 PHE A O 1
#

=== Feature glossary ===
A reading guide for the features in this record.

Start from the sequence.

  · Sequence gives the chain of amino acids in standard one-letter code (A=alanine, C=cysteine, …, Y=tyrosine), read N→C. It is the only feature that is directly encoded by the gene; all structural features are derived from the folded form of this sequence.

Fold it, and you get atomic coordinates and the backbone conformation that goes with them.

  · Structure coordinates are given as an mmCIF _atom_site loop: one row per atom with element, residue name, chain id, sequence number, and x/y/z position in Å. Only the four main-chain atoms per residue are included here; side chains are omitted to keep the record compact.

  · Backbone dihedral angles. Every residue except chain termini has a φ (preceding-C → N → Cα → C) and a ψ (N → Cα → C → next-N). They are reported in degrees following the IUPAC sign convention. Secondary structure is essentially a statement about which (φ, ψ) basin each residue occupies.

  · Eight-state secondary structure (DSSP): H is the canonical α-helix, G the tighter 3₁₀-helix, I the wider π-helix; E/B are β-structure, T and S are turns and bends, and '-' is everything else. DSSP derives these from the pattern of main-chain N–H···O=C hydrogen bonds, not from the sequence.

  · SS3 is a coarse helix/strand/coil call (letters a/b/c) made by the P-SEA algorithm from inter-Cα distances and dihedrals. It is less detailed than DSSP but needs only Cα positions.

Summarize the fold with a handful of shape descriptors and a per-residue structural alphabet.

  · Radius of gyration (Rg) is the root-mean-square distance of Cα atoms from their centroid — a single number for overall size and compactness. A globular domain of N residues has Rg ≈ 2.2·N^0.38 Å; an extended or disordered chain has a much larger Rg. The Cα contact count is the number of residue pairs whose Cα atoms are within 8 Å and are more than four positions apart in sequence — a standard proxy for tertiary packing density. The bounding box is the smallest axis-aligned box enclosing all Cα atoms.

  · 3Di is Foldseek's structural alphabet. Each residue is assigned one of twenty discrete states based on how its Cα sits relative to its spatial (not sequential) neighbors. Aligning 3Di strings finds structural homologs roughly as well as full 3D superposition, but orders of magnitude faster.

  · Solvent-accessible surface area (SASA) is the area in Å² traced out by the centre of a 1.4 Å probe sphere (a water molecule) rolled over the protein's van der Waals surface (Shrake–Rupley / Lee–Richards construction). Buried residues have near-zero SASA; fully exposed residues can exceed 200 Å². The total SASA scales roughly with the number of surface residues.

Ask how reliable the model is.

  · For AlphaFold models, the B-factor field carries pLDDT — the model's own estimate of local accuracy on a 0–100 scale. Regions with pLDDT<50 should be treated as essentially unmodeled; they often correspond to intrinsically disordered segments.

  · For experimental (PDB) structures, the B-factor (temperature factor) quantifies the positional spread of each atom in the crystal — a combination of thermal vibration and static disorder — in units of Å². High B-factors mark flexible loops or poorly resolved regions; low B-factors mark the rigid, well-ordered core.

  · Predicted Aligned Error (PAE) is an AlphaFold confidence matrix: entry (i, j) is the expected error in the position of residue j, in ångströms, when the prediction is superimposed on the true structure at residue i. Low PAE within a block of residues means that block is internally rigid and well-predicted; high PAE between two blocks means their relative placement is uncertain even if each block individually is confident.

Place it in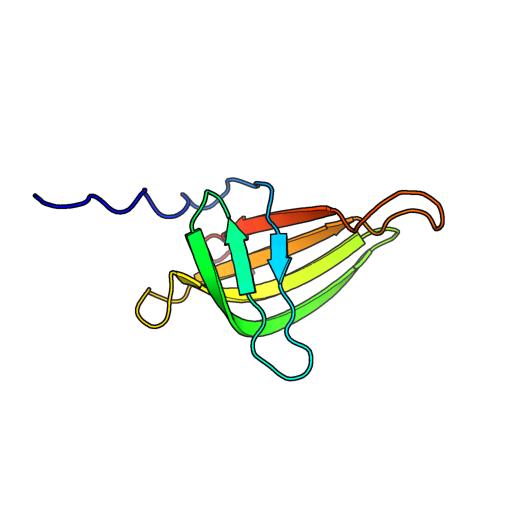 context: what it resembles, what it is annotated as, and how it looks.

  · Structural nearest neighbors (via Foldseek easy-search vs the PDB). Reported per hit: target PDB id, E-value, and alignment TM-score. A TM-score above ~0.5 is the conventional threshold for 'same fold'.

  · Functional annotations link the protein to curated databases. InterPro entries identify conserved domains and families by matching the sequence against member-database signatures (Pfam, PROSITE, CDD, …). Gene Ontology (GO) terms describe molecular function, biological process, and cellular component in a controlled vocabulary. CATH places the structure in a hierarchical fold classification (Class/Architecture/Topology/Homologous-superfamily). The organism is the source species.

  · The contact map is a binary N×N matrix image: pixel (i, j) is dark where Cα_i and Cα_j are within 8 Å and |i−j|>4. Because the |i−j|>4 filter removes local helical contacts, off-diagonal stripes parallel to the main diagonal indicate parallel β-sheets; stripes perpendicular to it indicate antiparallel β-sheets. The Ramachandran plot scatters every residue's (φ, ψ) pair against the sterically allowed regions. The PAE heatmap renders the predicted-aligned-error matrix.

  · Six rendered views show the 3D structure from the faces of a cube — i.e. along ±x, ±y, ±z. Rendering representation is drawn randomly per protein from cartoon (secondary-structure ribbons), sticks (backbone bonds), or molecular surface; coloring is either N→C rainbow (blue at the N-terminus through red at the C-terminus) or one color per chain.